Protein AF-C0GE88-F1 (afdb_monomer_lite)

Sequence (172 aa):
MASEVTYWGLSISNWISVAGVMVTAIFSFLLWRATIQTNDVAKASYKLSETIAKTQKSVQSALHNELLENMLQQAEIAKNILLQVKDTYTGKTSFFSRGAIRKLPINVITKEELAEYFNDEERKIIKDAFDGIEEYVSRYSERYSAKAMDDLDDCVSSIEVFIHYASKELDC

Foldsee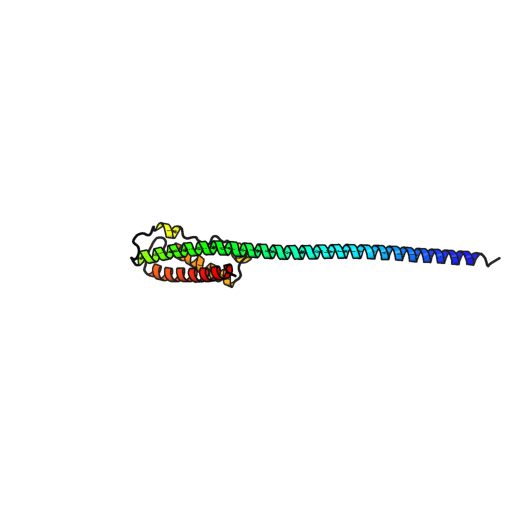k 3Di:
DPPPVVVVVVVVVVVVVVVVVVVVVVVVVVVVVVVVVVVVVVVVVVVVVVVVVVVVVVVLVVLLLVLLVVVLVLLVLLLVLLVVVVCCVVVVDVDDDLCVLVVRDADPDDPVNLVRRHDPVLSVLSCQQRVLSVVLCVVPSPHDDPVSNVSSVSNSVSSVSSNVVSVVVNVD

Structure (mmCIF, N/CA/C/O backbone):
data_AF-C0GE88-F1
#
_entry.id   AF-C0GE88-F1
#
loop_
_atom_site.group_PDB
_atom_site.id
_atom_site.type_symbol
_atom_site.label_atom_id
_atom_site.label_alt_id
_atom_site.label_comp_id
_atom_site.label_asym_id
_atom_site.label_entity_id
_atom_site.label_seq_id
_atom_site.pdbx_PDB_ins_code
_atom_site.Cartn_x
_atom_site.Cartn_y
_atom_site.Cartn_z
_atom_site.occupancy
_atom_site.B_iso_or_equiv
_atom_site.auth_seq_id
_atom_site.auth_comp_id
_atom_site.auth_asym_id
_atom_site.auth_atom_id
_atom_site.pdbx_PDB_model_num
ATOM 1 N N . MET A 1 1 ? 48.523 -7.888 -89.913 1.00 47.75 1 MET A N 1
ATOM 2 C CA . MET A 1 1 ? 48.036 -6.814 -89.020 1.00 47.75 1 MET A CA 1
ATOM 3 C C . MET A 1 1 ? 46.693 -7.233 -88.423 1.00 47.75 1 MET A C 1
ATOM 5 O O . MET A 1 1 ? 45.658 -6.784 -88.883 1.00 47.75 1 MET A O 1
ATOM 9 N N . ALA A 1 2 ? 46.690 -8.176 -87.475 1.00 51.00 2 ALA A N 1
ATOM 10 C CA . ALA A 1 2 ? 45.459 -8.664 -86.829 1.00 51.00 2 ALA A CA 1
ATOM 11 C C . ALA A 1 2 ? 45.706 -9.147 -85.384 1.00 51.00 2 ALA A C 1
ATOM 13 O O . ALA A 1 2 ? 44.968 -9.977 -84.870 1.00 51.00 2 ALA A O 1
ATOM 14 N N . SER A 1 3 ? 46.774 -8.666 -84.739 1.00 51.22 3 SER A N 1
ATOM 15 C CA . SER A 1 3 ? 47.175 -9.086 -83.386 1.00 51.22 3 SER A CA 1
ATOM 16 C C . SER A 1 3 ? 47.195 -7.947 -82.363 1.00 51.22 3 SER A C 1
ATOM 18 O O . SER A 1 3 ? 47.397 -8.208 -81.184 1.00 51.22 3 SER A O 1
ATOM 20 N N . GLU A 1 4 ? 46.975 -6.694 -82.775 1.00 49.88 4 GLU A N 1
ATOM 21 C CA . GLU A 1 4 ? 47.019 -5.545 -81.855 1.00 49.88 4 GLU A CA 1
ATOM 22 C C . GLU A 1 4 ? 45.651 -5.193 -81.252 1.00 49.88 4 GLU A C 1
ATOM 24 O O . GLU A 1 4 ? 45.589 -4.692 -80.134 1.00 49.88 4 GLU A O 1
ATOM 29 N N . VAL A 1 5 ? 44.537 -5.507 -81.924 1.00 52.25 5 VAL A N 1
ATOM 30 C CA . VAL A 1 5 ? 43.185 -5.127 -81.456 1.00 52.25 5 VAL A CA 1
ATOM 31 C C . VAL A 1 5 ? 42.702 -5.997 -80.283 1.00 52.25 5 VAL A C 1
ATOM 33 O O . VAL A 1 5 ? 41.918 -5.547 -79.449 1.00 52.25 5 VAL A O 1
ATOM 36 N N . THR A 1 6 ? 43.208 -7.224 -80.150 1.00 52.12 6 THR A N 1
ATOM 37 C CA . THR A 1 6 ? 42.847 -8.143 -79.056 1.00 52.12 6 THR A CA 1
ATOM 38 C C . THR A 1 6 ? 43.523 -7.803 -77.725 1.00 52.12 6 THR A C 1
ATOM 40 O O . THR A 1 6 ? 42.945 -8.072 -76.673 1.00 52.12 6 THR A O 1
ATOM 43 N N . TYR A 1 7 ? 44.693 -7.154 -77.737 1.00 50.38 7 TYR A N 1
ATOM 44 C CA . TYR A 1 7 ? 45.413 -6.776 -76.512 1.00 50.38 7 TYR A CA 1
ATOM 45 C C . TYR A 1 7 ? 44.737 -5.631 -75.743 1.00 50.38 7 TYR A C 1
ATOM 47 O O . TYR A 1 7 ? 44.707 -5.646 -74.513 1.00 50.38 7 TYR A O 1
ATOM 55 N N . TRP A 1 8 ? 44.137 -4.667 -76.448 1.00 49.09 8 TRP A N 1
ATOM 56 C CA . TRP A 1 8 ? 43.425 -3.548 -75.821 1.00 49.09 8 TRP A CA 1
ATOM 57 C C . TRP A 1 8 ? 42.065 -3.961 -75.241 1.00 49.09 8 TRP A C 1
ATOM 59 O O . TRP A 1 8 ? 41.704 -3.505 -74.160 1.00 49.09 8 TRP A O 1
ATOM 69 N N . GLY A 1 9 ? 41.340 -4.876 -75.897 1.00 52.50 9 GLY A N 1
ATOM 70 C CA . GLY A 1 9 ? 40.054 -5.387 -75.401 1.00 52.50 9 GLY A CA 1
ATOM 71 C C . GLY A 1 9 ? 40.172 -6.192 -74.098 1.00 52.50 9 GLY A C 1
ATOM 72 O O . GLY A 1 9 ? 39.374 -5.991 -73.185 1.00 52.50 9 GLY A O 1
ATOM 73 N N . LEU A 1 10 ? 41.205 -7.038 -73.984 1.00 54.19 10 LEU A N 1
ATOM 74 C CA . LEU A 1 10 ? 41.518 -7.820 -72.776 1.00 54.19 10 LEU A CA 1
ATOM 75 C C . LEU A 1 10 ? 42.034 -6.954 -71.613 1.00 54.19 10 LEU A C 1
ATOM 77 O O . LEU A 1 10 ? 41.792 -7.271 -70.447 1.00 54.19 10 LEU A O 1
ATOM 81 N N . SER A 1 11 ? 42.733 -5.850 -71.907 1.00 58.25 11 SER A N 1
ATOM 82 C CA . SER A 1 11 ? 43.189 -4.922 -70.866 1.00 58.25 11 SER A CA 1
ATOM 83 C C . SER A 1 11 ? 42.010 -4.130 -70.290 1.00 58.25 11 SER A C 1
ATOM 85 O O . SER A 1 11 ? 41.836 -4.105 -69.072 1.00 58.25 11 SER A O 1
ATOM 87 N N . ILE A 1 12 ? 41.135 -3.578 -71.140 1.00 61.69 12 ILE A N 1
ATOM 88 C CA . ILE A 1 12 ? 39.962 -2.792 -70.722 1.00 61.69 12 ILE A CA 1
ATOM 89 C C . ILE A 1 12 ? 38.981 -3.649 -69.905 1.00 61.69 12 ILE A C 1
ATOM 91 O O . ILE A 1 12 ? 38.478 -3.187 -68.881 1.00 61.69 12 ILE A O 1
ATOM 95 N N . SER A 1 13 ? 38.757 -4.914 -70.282 1.00 62.94 13 SER A N 1
ATOM 96 C CA . SER A 1 13 ? 37.913 -5.835 -69.505 1.00 62.94 13 SER A CA 1
ATOM 97 C C . SER A 1 13 ? 38.479 -6.146 -68.114 1.00 62.94 13 SER A C 1
ATOM 99 O O . SER A 1 13 ? 37.717 -6.273 -67.151 1.00 62.94 13 SER A O 1
ATOM 101 N N . ASN A 1 14 ? 39.808 -6.219 -67.974 1.00 71.50 14 ASN A N 1
ATOM 102 C CA . ASN A 1 14 ? 40.462 -6.385 -66.674 1.00 71.50 14 ASN A CA 1
ATOM 103 C C . ASN A 1 14 ? 40.319 -5.130 -65.805 1.00 71.50 14 ASN A C 1
ATOM 105 O O . ASN A 1 14 ? 40.007 -5.250 -64.622 1.00 71.50 14 ASN A O 1
ATOM 109 N N . TRP A 1 15 ? 40.461 -3.930 -66.377 1.00 73.69 15 TRP A N 1
ATOM 110 C CA . TRP A 1 15 ? 40.250 -2.672 -65.647 1.00 73.69 15 TRP A CA 1
ATOM 111 C C . TRP A 1 15 ? 38.802 -2.504 -65.166 1.00 73.69 15 TRP A C 1
ATOM 113 O O . TRP A 1 15 ? 38.584 -2.084 -64.031 1.00 73.69 15 TRP A O 1
ATOM 123 N N . ILE A 1 16 ? 37.813 -2.899 -65.976 1.00 77.88 16 ILE A N 1
ATOM 124 C CA . ILE A 1 16 ? 36.392 -2.900 -65.583 1.00 77.88 16 ILE A CA 1
ATOM 125 C C . ILE A 1 16 ? 36.137 -3.901 -64.448 1.00 77.88 16 ILE A C 1
ATOM 127 O O . ILE A 1 16 ? 35.425 -3.586 -63.495 1.00 77.88 16 ILE A O 1
ATOM 131 N N . SER A 1 17 ? 36.755 -5.083 -64.504 1.00 74.44 17 SER A N 1
ATOM 132 C CA . SER A 1 17 ? 36.636 -6.094 -63.445 1.00 74.44 17 SER A CA 1
ATOM 133 C C . SER A 1 17 ? 37.261 -5.620 -62.129 1.00 74.44 17 SER A C 1
ATOM 135 O O . SER A 1 17 ? 36.656 -5.769 -61.070 1.00 74.44 17 SER A O 1
ATOM 137 N N . VAL A 1 18 ? 38.430 -4.973 -62.186 1.00 78.44 18 VAL A N 1
ATOM 138 C CA . VAL A 1 18 ? 39.089 -4.366 -61.015 1.00 78.44 18 VAL A CA 1
ATOM 139 C C . VAL A 1 18 ? 38.245 -3.232 -60.428 1.00 78.44 18 VAL A C 1
ATOM 141 O O . VAL A 1 18 ? 38.091 -3.158 -59.209 1.00 78.44 18 VAL A O 1
ATOM 144 N N . ALA A 1 19 ? 37.649 -2.385 -61.273 1.00 79.19 19 ALA A N 1
ATOM 145 C CA . ALA A 1 19 ? 36.729 -1.342 -60.829 1.00 79.19 19 ALA A CA 1
ATOM 146 C C . ALA A 1 19 ? 35.484 -1.936 -60.145 1.00 79.19 19 ALA A C 1
ATOM 148 O O . ALA A 1 19 ? 35.081 -1.453 -59.089 1.00 79.19 19 ALA A O 1
ATOM 149 N N . GLY A 1 20 ? 34.923 -3.023 -60.685 1.00 78.06 20 GLY A N 1
ATOM 150 C CA . GLY A 1 20 ? 33.814 -3.753 -60.067 1.00 78.06 20 GLY A CA 1
ATOM 151 C C . GLY A 1 20 ? 34.165 -4.294 -58.679 1.00 78.06 20 GLY A C 1
ATOM 152 O O . GLY A 1 20 ? 33.441 -4.036 -57.720 1.00 78.06 20 GLY A O 1
ATOM 153 N N . VAL A 1 21 ? 35.317 -4.961 -58.545 1.00 81.62 21 VAL A N 1
ATOM 154 C CA . VAL A 1 21 ? 35.808 -5.489 -57.257 1.00 81.62 21 VAL A CA 1
ATOM 155 C C . VAL A 1 21 ? 36.043 -4.366 -56.242 1.00 81.62 21 VAL A C 1
ATOM 157 O O . VAL A 1 21 ? 35.658 -4.505 -55.081 1.00 81.62 21 VAL A O 1
ATOM 160 N N . MET A 1 22 ? 36.619 -3.236 -56.665 1.00 83.25 22 MET A N 1
ATOM 161 C CA . MET A 1 22 ? 36.799 -2.060 -55.805 1.00 83.25 22 MET A CA 1
ATOM 162 C C . MET A 1 22 ? 35.467 -1.502 -55.305 1.00 83.25 22 MET A C 1
ATOM 164 O O . MET A 1 22 ? 35.324 -1.241 -54.112 1.00 83.25 22 MET A O 1
ATOM 168 N N . VAL A 1 23 ? 34.480 -1.341 -56.188 1.00 82.19 23 VAL A N 1
ATOM 169 C CA . VAL A 1 23 ? 33.159 -0.824 -55.813 1.00 82.19 23 VAL A CA 1
ATOM 170 C C . VAL A 1 23 ? 32.485 -1.766 -54.816 1.00 82.19 23 VAL A C 1
ATOM 172 O O . VAL A 1 23 ? 32.016 -1.308 -53.775 1.00 82.19 23 VAL A O 1
ATOM 175 N N . THR A 1 24 ? 32.502 -3.079 -55.060 1.00 85.06 24 THR A N 1
ATOM 176 C CA . THR A 1 24 ? 31.964 -4.065 -54.110 1.00 85.06 24 THR A CA 1
ATOM 177 C C . THR A 1 24 ? 32.681 -4.002 -52.761 1.00 85.06 24 THR A C 1
ATOM 179 O O . THR A 1 24 ? 32.011 -3.982 -51.732 1.00 85.06 24 THR A O 1
ATOM 182 N N . ALA A 1 25 ? 34.012 -3.888 -52.741 1.00 83.44 25 ALA A N 1
ATOM 183 C CA . ALA A 1 25 ? 34.779 -3.764 -51.502 1.00 83.44 25 ALA A CA 1
ATOM 184 C C . ALA A 1 25 ? 34.416 -2.495 -50.710 1.00 83.44 25 ALA A C 1
ATOM 186 O O . ALA A 1 25 ? 34.254 -2.556 -49.490 1.00 83.44 25 ALA A O 1
ATOM 187 N N . ILE A 1 26 ? 34.220 -1.360 -51.393 1.00 87.25 26 ILE A N 1
ATOM 188 C CA . ILE A 1 26 ? 33.778 -0.105 -50.767 1.00 87.25 26 ILE A CA 1
ATOM 189 C C . ILE A 1 26 ? 32.372 -0.264 -50.180 1.00 87.25 26 ILE A C 1
ATOM 191 O O . ILE A 1 26 ? 32.151 0.106 -49.028 1.00 87.25 26 ILE A O 1
ATOM 195 N N . PHE A 1 27 ? 31.427 -0.852 -50.920 1.00 84.19 27 PHE A N 1
ATOM 196 C CA . PHE A 1 27 ? 30.074 -1.096 -50.412 1.00 84.19 27 PHE A CA 1
ATOM 197 C C . PHE A 1 27 ? 30.065 -2.056 -49.217 1.00 84.19 27 PHE A C 1
ATOM 199 O O . PHE A 1 27 ? 29.398 -1.772 -48.223 1.00 84.19 27 PHE A O 1
ATOM 206 N N . SER A 1 28 ? 30.837 -3.145 -49.259 1.00 86.44 28 SER A N 1
ATOM 207 C CA . SER A 1 28 ? 30.989 -4.064 -48.125 1.00 86.44 28 SER A CA 1
ATOM 208 C C . SER A 1 28 ? 31.582 -3.366 -46.900 1.00 86.44 28 SER A C 1
ATOM 210 O O . SER A 1 28 ? 31.115 -3.591 -45.785 1.00 86.44 28 SER A O 1
ATOM 212 N N . PHE A 1 29 ? 32.560 -2.478 -47.094 1.00 86.56 29 PHE A N 1
ATOM 213 C CA . PHE A 1 29 ? 33.150 -1.697 -46.008 1.00 86.56 29 PHE A CA 1
ATOM 214 C C . PHE A 1 29 ? 32.161 -0.687 -45.405 1.00 86.56 29 PHE A C 1
ATOM 216 O O . PHE A 1 29 ? 32.066 -0.564 -44.182 1.00 86.56 29 PHE A O 1
ATOM 223 N N . LEU A 1 30 ? 31.387 0.011 -46.241 1.00 83.88 30 LEU A N 1
ATOM 224 C CA . LEU A 1 30 ? 30.348 0.938 -45.785 1.00 83.88 30 LEU A CA 1
ATOM 225 C C . LEU A 1 30 ? 29.236 0.208 -45.023 1.00 83.88 30 LEU A C 1
ATOM 227 O O . LEU A 1 30 ? 28.836 0.674 -43.957 1.00 83.88 30 LEU A O 1
ATOM 231 N N . LEU A 1 31 ? 28.790 -0.950 -45.523 1.00 81.94 31 LEU A N 1
ATOM 232 C CA . LEU A 1 31 ? 27.820 -1.806 -44.838 1.00 81.94 31 LEU A CA 1
ATOM 233 C C . LEU A 1 31 ? 28.353 -2.275 -43.487 1.00 81.94 31 LEU A C 1
ATOM 235 O O . LEU A 1 31 ? 27.672 -2.101 -42.484 1.00 81.94 31 LEU A O 1
ATOM 239 N N . TRP A 1 32 ? 29.588 -2.777 -43.430 1.00 85.00 32 TRP A N 1
ATOM 240 C CA . TRP A 1 32 ? 30.225 -3.185 -42.177 1.00 85.00 32 TRP A CA 1
ATOM 241 C C . TRP A 1 32 ? 30.256 -2.045 -41.153 1.00 85.00 32 TRP A C 1
ATOM 243 O O . TRP A 1 32 ? 29.868 -2.223 -39.997 1.00 85.00 32 TRP A O 1
ATOM 253 N N . ARG A 1 33 ? 30.679 -0.845 -41.574 1.00 86.38 33 ARG A N 1
ATOM 254 C CA . ARG A 1 33 ? 30.730 0.330 -40.694 1.00 86.38 33 ARG A CA 1
ATOM 255 C C . ARG A 1 33 ? 29.335 0.732 -40.206 1.00 86.38 33 ARG A C 1
ATOM 257 O O . ARG A 1 33 ? 29.181 1.045 -39.026 1.00 86.38 33 ARG A O 1
ATOM 264 N N . ALA A 1 34 ? 28.334 0.691 -41.084 1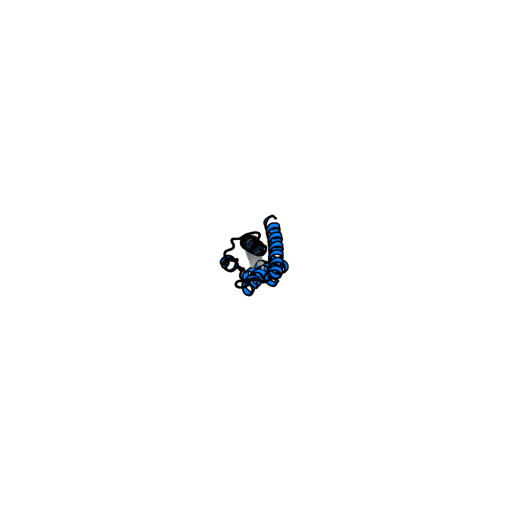.00 77.25 34 ALA A N 1
ATOM 265 C CA . ALA A 1 34 ? 26.945 0.967 -40.732 1.00 77.25 34 ALA A CA 1
ATOM 266 C C . ALA A 1 34 ? 26.380 -0.081 -39.757 1.00 77.25 34 ALA A C 1
ATOM 268 O O . ALA A 1 34 ? 25.704 0.281 -38.795 1.00 77.25 34 ALA A O 1
ATOM 269 N N . THR A 1 35 ? 26.701 -1.366 -39.940 1.00 79.31 35 THR A N 1
ATOM 270 C CA . THR A 1 35 ? 26.301 -2.449 -39.029 1.00 79.31 35 THR A CA 1
ATOM 271 C C . THR A 1 35 ? 26.912 -2.270 -37.643 1.00 79.31 35 THR A C 1
ATOM 273 O O . THR A 1 35 ? 26.196 -2.407 -36.655 1.00 79.31 35 THR A O 1
ATOM 276 N N . ILE A 1 36 ? 28.196 -1.904 -37.543 1.00 85.06 36 ILE A N 1
ATOM 277 C CA . ILE A 1 36 ? 28.829 -1.613 -36.246 1.00 85.06 36 ILE A CA 1
ATOM 278 C C . ILE A 1 36 ? 28.125 -0.448 -35.547 1.00 85.06 36 ILE A C 1
ATOM 280 O O . ILE A 1 36 ? 27.719 -0.590 -34.397 1.00 85.06 36 ILE A O 1
ATOM 284 N N . GLN A 1 37 ? 27.912 0.671 -36.246 1.00 82.25 37 GLN A N 1
ATOM 285 C CA . GLN A 1 37 ? 27.225 1.827 -35.660 1.00 82.25 37 GLN A CA 1
ATOM 286 C C . GLN A 1 37 ? 25.797 1.489 -35.216 1.00 82.25 37 GLN A C 1
ATOM 288 O O . GLN A 1 37 ? 25.367 1.907 -34.145 1.00 82.25 37 GLN A O 1
ATOM 293 N N . THR A 1 38 ? 25.074 0.694 -36.005 1.00 72.69 38 THR A N 1
ATOM 294 C CA . THR A 1 38 ? 23.710 0.265 -35.668 1.00 72.69 38 THR A CA 1
ATOM 295 C C . THR A 1 38 ? 23.700 -0.659 -34.449 1.00 72.69 38 THR A C 1
ATOM 297 O O . THR A 1 38 ? 22.840 -0.508 -33.585 1.00 72.69 38 THR A O 1
ATOM 300 N N . ASN A 1 39 ? 24.672 -1.568 -34.326 1.00 79.50 39 ASN A N 1
ATOM 301 C CA . ASN A 1 39 ? 24.814 -2.437 -33.155 1.00 79.50 39 ASN A CA 1
ATOM 302 C C . ASN A 1 39 ? 25.124 -1.643 -31.881 1.00 79.50 39 ASN A C 1
ATOM 304 O O . ASN A 1 39 ? 24.566 -1.942 -30.824 1.00 79.50 39 ASN A O 1
ATOM 308 N N . ASP A 1 40 ? 25.972 -0.619 -31.971 1.00 83.94 40 ASP A N 1
ATOM 309 C CA . ASP A 1 40 ? 26.284 0.250 -30.834 1.00 83.94 40 ASP A CA 1
ATOM 310 C C . ASP A 1 40 ? 25.058 1.058 -30.390 1.00 83.94 40 ASP A C 1
ATOM 312 O O . ASP A 1 40 ? 24.764 1.128 -29.194 1.00 83.94 40 ASP A O 1
ATOM 316 N N . VAL A 1 41 ? 24.288 1.597 -31.343 1.00 79.75 41 VAL A N 1
ATOM 317 C CA . VAL A 1 41 ? 23.018 2.284 -31.062 1.00 79.75 41 VAL A CA 1
ATOM 318 C C . VAL A 1 41 ? 22.004 1.320 -30.450 1.00 79.75 41 VAL A C 1
ATOM 320 O O . VAL A 1 41 ? 21.430 1.633 -29.412 1.00 79.75 41 VAL A O 1
ATOM 323 N N . ALA A 1 42 ? 21.834 0.120 -31.010 1.00 78.25 42 ALA A N 1
ATOM 324 C CA . ALA A 1 42 ? 20.927 -0.892 -30.470 1.00 78.25 42 ALA A CA 1
ATOM 325 C C . ALA A 1 42 ? 21.307 -1.298 -29.037 1.00 78.25 42 ALA A C 1
ATOM 327 O O . ALA A 1 42 ? 20.441 -1.436 -28.173 1.00 78.25 42 ALA A O 1
ATOM 328 N N . LYS A 1 43 ? 22.608 -1.423 -28.746 1.00 86.06 43 LYS A N 1
ATOM 329 C CA . LYS A 1 43 ? 23.116 -1.708 -27.398 1.00 86.06 43 LYS A CA 1
ATOM 330 C C . LYS A 1 43 ? 22.862 -0.552 -26.431 1.00 86.06 43 LYS A C 1
ATOM 332 O O . LYS A 1 43 ? 22.522 -0.799 -25.274 1.00 86.06 43 LYS A O 1
ATOM 337 N N . ALA A 1 44 ? 23.019 0.692 -26.878 1.00 82.94 44 ALA A N 1
ATOM 338 C CA . ALA A 1 44 ? 22.695 1.871 -26.081 1.00 82.94 44 ALA A CA 1
ATOM 339 C C . ALA A 1 44 ? 21.187 1.958 -25.793 1.00 82.94 44 ALA A C 1
ATOM 341 O O . ALA A 1 44 ? 20.804 2.168 -24.644 1.00 82.94 44 ALA A O 1
ATOM 342 N N . SER A 1 45 ? 20.338 1.709 -26.795 1.00 79.69 45 SER A N 1
ATOM 343 C CA . SER A 1 45 ? 18.881 1.652 -26.641 1.00 79.69 45 SER A CA 1
ATOM 344 C C . SER A 1 45 ? 18.454 0.551 -25.676 1.00 79.69 45 SER A C 1
ATOM 346 O O . SER A 1 45 ? 17.665 0.815 -24.777 1.00 79.69 45 SER A O 1
ATOM 348 N N . TYR A 1 46 ? 19.027 -0.651 -25.788 1.00 88.75 46 TYR A N 1
ATOM 349 C CA . TYR A 1 46 ? 18.746 -1.745 -24.859 1.00 88.75 46 TYR A CA 1
ATOM 350 C C . TYR A 1 46 ? 19.106 -1.375 -23.413 1.00 88.75 46 TYR A C 1
ATOM 352 O O . TYR A 1 46 ? 18.287 -1.534 -22.512 1.00 88.75 46 TYR A O 1
ATOM 360 N N . LYS A 1 47 ? 20.303 -0.813 -23.187 1.00 86.94 47 LYS A N 1
ATOM 361 C CA . LYS A 1 47 ? 20.725 -0.348 -21.855 1.00 86.94 47 LYS A CA 1
ATOM 362 C C . LYS A 1 47 ? 19.821 0.754 -21.302 1.00 86.94 47 LYS A C 1
ATOM 364 O O . LYS A 1 47 ? 19.563 0.785 -20.100 1.00 86.94 47 LYS A O 1
ATOM 369 N N . LEU A 1 48 ? 19.351 1.657 -22.161 1.00 86.44 48 LEU A N 1
ATOM 370 C CA . LEU A 1 48 ? 18.422 2.712 -21.771 1.00 86.44 48 LEU A CA 1
ATOM 371 C C . LEU A 1 48 ? 17.076 2.116 -21.350 1.00 86.44 48 LEU A C 1
ATOM 373 O O . LEU A 1 48 ? 16.594 2.437 -20.269 1.00 86.44 48 LEU A O 1
ATOM 377 N N . SER A 1 49 ? 16.509 1.206 -22.144 1.00 83.81 49 SER A N 1
ATOM 378 C CA . SER A 1 49 ? 15.271 0.499 -21.800 1.00 83.81 49 SER A CA 1
ATOM 379 C C . SER A 1 49 ? 15.402 -0.299 -20.504 1.00 83.81 49 SER A C 1
ATOM 381 O O . SER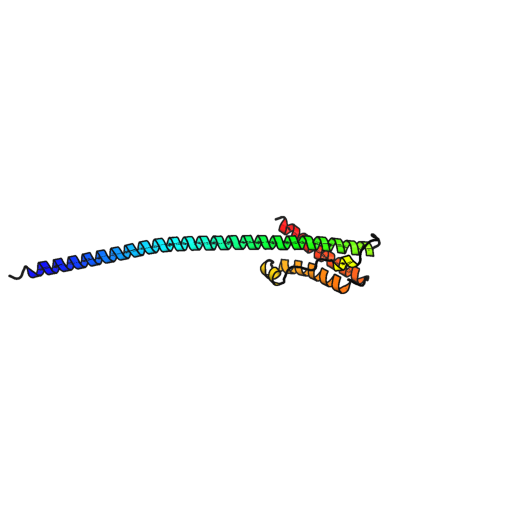 A 1 49 ? 14.503 -0.253 -19.670 1.00 83.81 49 SER A O 1
ATOM 383 N N . GLU A 1 50 ? 16.531 -0.979 -20.291 1.00 91.12 50 GLU A N 1
ATOM 384 C CA . GLU A 1 50 ? 16.804 -1.694 -19.042 1.00 91.12 50 GLU A CA 1
ATOM 385 C C . GLU A 1 50 ? 16.859 -0.734 -17.845 1.00 91.12 50 GLU A C 1
ATOM 387 O O . GLU A 1 50 ? 16.292 -1.017 -16.790 1.00 91.12 50 GLU A O 1
ATOM 392 N N . THR A 1 51 ? 17.510 0.420 -18.010 1.00 87.44 51 THR A N 1
ATOM 393 C CA . THR A 1 51 ? 17.575 1.455 -16.970 1.00 87.44 51 THR A CA 1
ATOM 394 C C . THR A 1 51 ? 16.186 1.997 -16.655 1.00 87.44 51 THR A C 1
ATOM 396 O O . THR A 1 51 ? 15.813 2.043 -15.489 1.00 87.44 51 THR A O 1
ATOM 399 N N . ILE A 1 52 ? 15.392 2.329 -17.677 1.00 87.00 52 ILE A N 1
ATOM 400 C CA . ILE A 1 52 ? 14.018 2.820 -17.513 1.00 87.00 52 ILE A CA 1
ATOM 401 C C . ILE A 1 52 ? 13.166 1.790 -16.771 1.00 87.00 52 ILE A C 1
ATOM 403 O O . ILE A 1 52 ? 12.495 2.150 -15.811 1.00 87.00 52 ILE A O 1
ATOM 407 N N . ALA A 1 53 ? 13.236 0.513 -17.152 1.00 86.44 53 ALA A N 1
ATOM 408 C CA . ALA A 1 53 ? 12.481 -0.546 -16.487 1.00 86.44 53 ALA A CA 1
ATOM 409 C C . ALA A 1 53 ? 12.873 -0.692 -15.006 1.00 86.44 53 ALA A C 1
ATOM 411 O O . ALA A 1 53 ? 12.006 -0.835 -14.144 1.00 86.44 53 ALA A O 1
ATOM 412 N N . LYS A 1 54 ? 14.173 -0.611 -14.688 1.00 88.69 54 LYS A N 1
ATOM 413 C CA . LYS A 1 54 ? 14.656 -0.638 -13.298 1.00 88.69 54 LYS A CA 1
ATOM 414 C C . LYS A 1 54 ? 14.182 0.578 -12.507 1.00 88.69 54 LYS A C 1
ATOM 416 O O . LYS A 1 54 ? 13.702 0.408 -11.392 1.00 88.69 54 LYS A O 1
ATOM 421 N N . THR A 1 55 ? 14.278 1.775 -13.083 1.00 86.19 55 THR A N 1
ATOM 422 C CA . THR A 1 55 ? 13.819 3.015 -12.445 1.00 86.19 55 THR A CA 1
ATOM 423 C C . THR A 1 55 ? 12.310 3.005 -12.226 1.00 86.19 55 THR A C 1
ATOM 425 O O . THR A 1 55 ? 11.846 3.370 -11.152 1.00 86.19 55 THR A O 1
ATOM 428 N N . GLN A 1 56 ? 11.532 2.538 -13.200 1.00 84.69 56 GLN A N 1
ATOM 429 C CA . GLN A 1 56 ? 10.085 2.422 -13.061 1.00 84.69 56 GLN A CA 1
ATOM 430 C C . GLN A 1 56 ? 9.719 1.449 -11.938 1.00 84.69 56 GLN A C 1
ATOM 432 O O . GLN A 1 56 ? 8.896 1.782 -11.092 1.00 84.69 56 GLN A O 1
ATOM 437 N N . LYS A 1 57 ? 10.397 0.296 -11.860 1.00 87.19 57 LYS A N 1
ATOM 438 C CA . LYS A 1 57 ? 10.199 -0.659 -10.765 1.00 87.19 57 LYS A CA 1
ATOM 439 C C . LYS A 1 57 ? 10.555 -0.060 -9.400 1.00 87.19 57 LYS A C 1
ATOM 441 O O . LYS A 1 57 ? 9.825 -0.282 -8.440 1.00 87.19 57 LYS A O 1
ATOM 446 N N . SER A 1 58 ? 11.645 0.706 -9.297 1.00 87.75 58 SER A N 1
ATOM 447 C CA . SER A 1 58 ? 12.016 1.350 -8.029 1.00 87.75 58 SER A CA 1
ATOM 448 C C . SER A 1 58 ? 11.031 2.441 -7.618 1.00 87.75 58 SER A C 1
ATOM 450 O O . SER A 1 58 ? 10.713 2.546 -6.442 1.00 87.75 58 SER A O 1
ATOM 452 N N . VAL A 1 59 ? 10.527 3.227 -8.575 1.00 87.38 59 VAL A N 1
ATOM 453 C CA . VAL A 1 59 ? 9.514 4.258 -8.306 1.00 87.38 59 VAL A CA 1
ATOM 454 C C . VAL A 1 59 ? 8.205 3.612 -7.860 1.00 87.38 59 VAL A C 1
ATOM 456 O O . VAL A 1 59 ? 7.632 4.044 -6.869 1.00 87.38 59 VAL A O 1
ATOM 459 N N . GLN A 1 60 ? 7.772 2.541 -8.528 1.00 89.31 60 GLN A N 1
ATOM 460 C CA . GLN A 1 60 ? 6.565 1.808 -8.151 1.00 89.31 60 GLN A CA 1
ATOM 461 C C . GLN A 1 60 ? 6.678 1.208 -6.743 1.00 89.31 60 GLN A C 1
ATOM 463 O O . GLN A 1 60 ? 5.743 1.314 -5.960 1.00 89.31 60 GLN A O 1
ATOM 468 N N . SER A 1 61 ? 7.834 0.631 -6.399 1.00 89.31 61 SER A N 1
ATOM 469 C CA . SER A 1 61 ? 8.085 0.104 -5.052 1.00 89.31 61 SER A CA 1
ATOM 470 C C . SER A 1 61 ? 8.118 1.204 -3.989 1.00 89.31 61 SER A C 1
ATOM 472 O O . SER A 1 61 ? 7.615 0.996 -2.892 1.00 89.31 61 SER A O 1
ATOM 474 N N . ALA A 1 62 ? 8.695 2.368 -4.299 1.00 89.12 62 ALA A N 1
ATOM 475 C CA . ALA A 1 62 ? 8.713 3.499 -3.376 1.00 89.12 62 ALA A CA 1
ATOM 476 C C . ALA A 1 62 ? 7.298 4.042 -3.126 1.00 89.12 62 ALA A C 1
ATOM 478 O O . ALA A 1 62 ? 6.929 4.250 -1.975 1.00 89.12 62 ALA A O 1
ATOM 479 N N . LEU A 1 63 ? 6.497 4.198 -4.186 1.00 90.62 63 LEU A N 1
ATOM 480 C CA . LEU A 1 63 ? 5.102 4.637 -4.090 1.00 90.62 63 LEU A CA 1
ATOM 481 C C . LEU A 1 63 ? 4.241 3.637 -3.318 1.00 90.62 63 LEU A C 1
ATOM 483 O O . LEU A 1 63 ? 3.459 4.043 -2.468 1.00 90.62 63 LEU A O 1
ATOM 487 N N . HIS A 1 64 ? 4.413 2.337 -3.568 1.00 92.75 64 HIS A N 1
ATOM 488 C CA . HIS A 1 64 ? 3.742 1.293 -2.797 1.00 92.75 64 HIS A CA 1
ATOM 489 C C . HIS A 1 64 ? 4.007 1.450 -1.293 1.00 92.75 64 HIS A C 1
ATOM 491 O O . HIS A 1 64 ? 3.068 1.494 -0.501 1.00 92.75 64 HIS A O 1
ATOM 497 N N . ASN A 1 65 ? 5.275 1.607 -0.904 1.00 92.44 65 ASN A N 1
ATOM 498 C CA . ASN A 1 65 ? 5.653 1.725 0.502 1.00 92.44 65 ASN A CA 1
ATOM 499 C C . ASN A 1 65 ? 5.156 3.035 1.129 1.00 92.44 65 ASN A C 1
ATOM 501 O O . ASN A 1 65 ? 4.673 3.017 2.255 1.00 92.44 65 ASN A O 1
ATOM 505 N N . GLU A 1 66 ? 5.219 4.151 0.399 1.00 91.38 66 GLU A N 1
ATOM 506 C CA . GLU A 1 66 ? 4.686 5.441 0.855 1.00 91.38 66 GLU A CA 1
ATOM 507 C C . GLU A 1 66 ? 3.172 5.369 1.098 1.00 91.38 66 GLU A C 1
ATOM 509 O O . GLU A 1 66 ? 2.671 5.834 2.125 1.00 91.38 66 GLU A O 1
ATOM 514 N N . LEU A 1 67 ? 2.424 4.755 0.177 1.00 92.06 67 LEU A N 1
ATOM 515 C CA . LEU A 1 67 ? 0.989 4.537 0.346 1.00 92.06 67 LEU A CA 1
ATOM 516 C C . LEU A 1 67 ? 0.718 3.638 1.555 1.00 92.06 67 LEU A C 1
ATOM 518 O O . LEU A 1 67 ? -0.113 3.984 2.394 1.00 92.06 67 LEU A O 1
ATOM 522 N N . LEU A 1 68 ? 1.446 2.530 1.687 1.00 92.50 68 LEU A N 1
ATOM 523 C CA . LEU A 1 68 ? 1.280 1.588 2.789 1.00 92.50 68 LEU A CA 1
ATOM 524 C C . LEU A 1 68 ? 1.576 2.228 4.156 1.00 92.50 68 LEU A C 1
ATOM 526 O O . LEU A 1 68 ? 0.813 2.026 5.099 1.00 92.50 68 LEU A O 1
ATOM 530 N N . GLU A 1 69 ? 2.624 3.047 4.260 1.00 92.19 69 GLU A N 1
ATOM 531 C CA . GLU A 1 69 ? 2.969 3.786 5.480 1.00 92.19 69 GLU A CA 1
ATOM 532 C C . GLU A 1 69 ? 1.867 4.784 5.862 1.00 92.19 69 GLU A C 1
ATOM 534 O O . GLU A 1 69 ? 1.419 4.821 7.012 1.00 92.19 69 GLU A O 1
ATOM 539 N N . ASN A 1 70 ? 1.361 5.547 4.890 1.00 90.88 70 ASN A N 1
ATOM 540 C CA . ASN A 1 70 ? 0.256 6.478 5.109 1.00 90.88 70 ASN A CA 1
ATOM 541 C C . ASN A 1 70 ? -1.008 5.756 5.602 1.00 90.88 70 ASN A C 1
ATOM 543 O O . ASN A 1 70 ? -1.692 6.238 6.510 1.00 90.88 70 ASN A O 1
ATOM 547 N N . MET A 1 71 ? -1.324 4.592 5.030 1.00 91.19 71 MET A N 1
ATOM 548 C CA . MET A 1 71 ? -2.463 3.783 5.463 1.00 91.19 71 MET A CA 1
ATOM 549 C C . MET A 1 71 ? -2.259 3.183 6.850 1.00 91.19 71 MET A C 1
ATOM 551 O O . MET A 1 71 ? -3.204 3.163 7.637 1.00 91.19 71 MET A O 1
ATOM 555 N N . LEU A 1 72 ? -1.049 2.718 7.170 1.00 92.31 72 LEU A N 1
ATOM 556 C CA . LEU A 1 72 ? -0.707 2.196 8.491 1.00 92.31 72 LEU A CA 1
ATOM 557 C C . LEU A 1 72 ? -0.961 3.256 9.567 1.00 92.31 72 LEU A C 1
ATOM 559 O O . LEU A 1 72 ? -1.678 2.992 10.531 1.00 92.31 72 LEU A O 1
ATOM 563 N N . GLN A 1 73 ? -0.470 4.480 9.361 1.00 91.38 73 GLN A N 1
ATOM 564 C CA . GLN A 1 73 ? -0.705 5.590 10.288 1.00 91.38 73 GLN A CA 1
ATOM 565 C C . GLN A 1 73 ? -2.205 5.869 10.474 1.00 91.38 73 GLN A C 1
ATOM 567 O O . GLN A 1 73 ? -2.680 6.054 11.597 1.00 91.38 73 GLN A O 1
ATOM 572 N N . GLN A 1 74 ? -2.982 5.862 9.387 1.00 90.69 74 GLN A N 1
ATOM 573 C CA . GLN A 1 74 ? -4.434 6.045 9.451 1.00 90.69 74 GLN A CA 1
ATOM 574 C C . GLN A 1 74 ? -5.130 4.912 10.213 1.00 90.69 74 GLN A C 1
ATOM 576 O O . GLN A 1 74 ? -5.994 5.179 11.050 1.00 90.69 74 GLN A O 1
ATOM 581 N N . ALA A 1 75 ? -4.738 3.665 9.966 1.00 91.62 75 ALA A N 1
ATOM 582 C CA . ALA A 1 75 ? -5.281 2.490 10.632 1.00 91.62 75 ALA A CA 1
ATOM 583 C C . ALA A 1 75 ? -4.980 2.494 12.138 1.00 91.62 75 ALA A C 1
ATOM 585 O O . ALA A 1 75 ? -5.866 2.208 12.944 1.00 91.62 75 ALA A O 1
ATOM 586 N N . GLU A 1 76 ? -3.773 2.887 12.546 1.00 91.81 76 GLU A N 1
ATOM 587 C CA . GLU A 1 76 ? -3.413 3.041 13.959 1.00 91.81 76 GLU A CA 1
ATOM 588 C C . GLU A 1 76 ? -4.237 4.133 14.647 1.00 91.81 76 GLU A C 1
ATOM 590 O O . GLU A 1 76 ? -4.762 3.930 15.747 1.00 91.81 76 GLU A O 1
ATOM 595 N N . ILE A 1 77 ? -4.407 5.286 13.992 1.00 90.50 77 ILE A N 1
ATOM 596 C CA . ILE A 1 77 ? -5.276 6.362 14.483 1.00 90.50 77 ILE A CA 1
ATOM 597 C C . ILE A 1 77 ? -6.714 5.850 14.624 1.00 90.50 77 ILE A C 1
ATOM 599 O O . ILE A 1 77 ? -7.347 6.073 15.661 1.00 90.50 77 I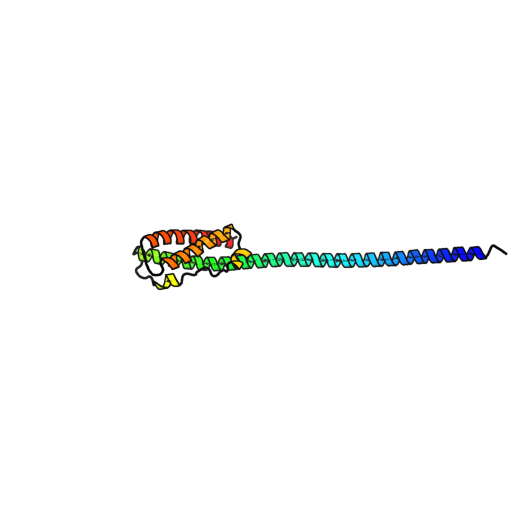LE A O 1
ATOM 603 N N . ALA A 1 78 ? -7.217 5.135 13.615 1.00 89.31 78 ALA A N 1
ATOM 604 C CA . ALA A 1 78 ? -8.563 4.582 13.618 1.00 89.31 78 ALA A CA 1
ATOM 605 C C . ALA A 1 78 ? -8.762 3.588 14.765 1.00 89.31 78 ALA A C 1
ATOM 607 O O . ALA A 1 78 ? -9.684 3.752 15.567 1.00 89.31 78 ALA A O 1
ATOM 608 N N . LYS A 1 79 ? -7.848 2.625 14.915 1.00 91.31 79 LYS A N 1
ATOM 609 C CA . LYS A 1 79 ? -7.836 1.656 16.015 1.00 91.31 79 LYS A CA 1
ATOM 610 C C . LYS A 1 79 ? -7.878 2.353 17.371 1.00 91.31 79 LYS A C 1
ATOM 612 O O . LYS A 1 79 ? -8.707 2.010 18.209 1.00 91.31 79 LYS A O 1
ATOM 617 N N . ASN A 1 80 ? -7.026 3.351 17.588 1.00 89.81 80 ASN A N 1
ATOM 618 C CA . ASN A 1 80 ? -6.965 4.069 18.860 1.00 89.81 80 ASN A CA 1
ATOM 619 C C . ASN A 1 80 ? -8.283 4.785 19.187 1.00 89.81 80 ASN A C 1
ATOM 621 O O . ASN A 1 80 ? -8.749 4.730 20.326 1.00 89.81 80 ASN A O 1
ATOM 625 N N . ILE A 1 81 ? -8.918 5.418 18.199 1.00 87.88 81 ILE A N 1
ATOM 626 C CA . ILE A 1 81 ? -10.226 6.063 18.378 1.00 87.88 81 ILE A CA 1
ATOM 627 C C . ILE A 1 81 ? -11.308 5.017 18.686 1.00 87.88 81 ILE A C 1
ATOM 629 O O . ILE A 1 81 ? -12.103 5.214 19.605 1.00 87.88 81 ILE A O 1
ATOM 633 N N . LEU A 1 82 ? -11.335 3.900 17.959 1.00 87.75 82 LEU A N 1
ATOM 634 C CA . LEU A 1 82 ? -12.307 2.819 18.154 1.00 87.75 82 LEU A CA 1
ATOM 635 C C . LEU A 1 82 ? -12.156 2.141 19.526 1.00 87.75 82 LEU A C 1
ATOM 637 O O . LEU A 1 82 ? -13.151 1.876 20.201 1.00 87.75 82 LEU A O 1
ATOM 641 N N . LEU A 1 83 ? -10.927 1.946 20.006 1.00 88.81 83 LEU A N 1
ATOM 642 C CA . LEU A 1 83 ? -10.674 1.443 21.358 1.00 88.81 83 LEU A CA 1
ATOM 643 C C . LEU A 1 83 ? -11.150 2.425 22.436 1.00 88.81 83 LEU A C 1
ATOM 645 O O . LEU A 1 83 ? -11.751 2.002 23.421 1.00 88.81 83 LEU A O 1
ATOM 649 N N . GLN A 1 84 ? -10.982 3.735 22.234 1.00 86.25 84 GLN A N 1
ATOM 650 C CA . GLN A 1 84 ? -11.540 4.734 23.154 1.00 86.25 84 GLN A CA 1
ATOM 651 C C . GLN A 1 84 ? -13.074 4.689 23.196 1.00 86.25 84 GLN A C 1
ATOM 653 O O . GLN A 1 84 ? -13.659 4.825 24.273 1.00 86.25 84 GLN A O 1
ATOM 658 N N . VAL A 1 85 ? -13.730 4.450 22.052 1.00 84.12 85 VAL A N 1
ATOM 659 C CA . VAL A 1 85 ? -15.184 4.222 21.995 1.00 84.12 85 VAL A CA 1
ATOM 660 C C . VAL A 1 85 ? -15.572 3.014 22.847 1.00 84.12 85 VAL A C 1
ATOM 662 O O . VAL A 1 85 ? -16.489 3.113 23.669 1.00 84.12 85 VAL A O 1
ATOM 665 N N . LYS A 1 86 ? -14.854 1.894 22.693 1.00 84.88 86 LYS A N 1
ATOM 666 C CA . LYS A 1 86 ? -15.071 0.668 23.473 1.00 84.88 86 LYS A CA 1
ATOM 667 C C . LYS A 1 86 ? -14.905 0.911 24.972 1.00 84.88 86 LYS A C 1
ATOM 669 O O . LYS A 1 86 ? -15.744 0.499 25.777 1.00 84.88 86 LYS A O 1
ATOM 674 N N . ASP A 1 87 ? -13.849 1.613 25.364 1.00 85.75 87 ASP A N 1
ATOM 675 C CA . ASP A 1 87 ? -13.562 1.912 26.765 1.00 85.75 87 ASP A CA 1
ATOM 676 C C . ASP A 1 87 ? -14.618 2.827 27.396 1.00 85.75 87 ASP A C 1
ATOM 678 O O . ASP A 1 87 ? -14.995 2.631 28.553 1.00 85.75 87 ASP A O 1
ATOM 682 N N . THR A 1 88 ? -15.162 3.783 26.640 1.00 82.12 88 THR A N 1
ATOM 683 C CA . THR A 1 88 ? -16.267 4.620 27.128 1.00 82.12 88 THR A CA 1
ATOM 684 C C . THR A 1 88 ? -17.554 3.825 27.292 1.00 82.12 88 THR A C 1
ATOM 686 O O . THR A 1 88 ? -18.251 3.982 28.293 1.00 82.12 88 THR A O 1
ATOM 689 N N . TYR A 1 89 ? -17.868 2.933 26.351 1.00 77.31 89 TYR A N 1
ATOM 690 C CA . TYR A 1 89 ? -19.067 2.102 26.446 1.00 77.31 89 TYR A CA 1
ATOM 691 C C . TYR A 1 89 ? -18.998 1.109 27.615 1.00 77.31 89 TYR A C 1
ATOM 693 O O . TYR A 1 89 ? -19.981 0.900 28.322 1.00 77.31 89 TYR A O 1
ATOM 701 N N . THR A 1 90 ? -17.820 0.533 27.860 1.00 81.62 90 THR A N 1
ATOM 702 C CA . THR A 1 90 ? -17.581 -0.395 28.979 1.00 81.62 90 THR A CA 1
ATOM 703 C C . THR A 1 90 ? -17.407 0.306 30.332 1.00 81.62 90 THR A C 1
ATOM 705 O O . THR A 1 90 ? -17.201 -0.360 31.345 1.00 81.62 90 THR A O 1
ATOM 708 N N . GLY A 1 91 ? -17.504 1.640 30.374 1.00 78.12 91 GLY A N 1
ATOM 709 C CA . GLY A 1 91 ? -17.390 2.434 31.598 1.00 78.12 91 GLY A CA 1
ATOM 710 C C . GLY A 1 91 ? -15.966 2.546 32.149 1.00 78.12 91 GLY A C 1
ATOM 711 O O . GLY A 1 91 ? -15.789 2.993 33.281 1.00 78.12 91 GLY A O 1
ATOM 712 N N . LYS A 1 92 ? -14.946 2.160 31.372 1.00 78.69 92 LYS A N 1
ATOM 713 C CA . LYS A 1 92 ? -13.530 2.306 31.743 1.00 78.69 92 LYS A CA 1
ATOM 714 C C . LYS A 1 92 ? -13.051 3.751 31.637 1.00 78.69 92 LYS A C 1
ATOM 716 O O . LYS A 1 92 ? -12.148 4.148 32.369 1.00 78.69 92 LYS A O 1
ATOM 721 N N . THR A 1 93 ? -13.648 4.542 30.745 1.00 75.50 93 THR A N 1
ATOM 722 C CA . THR A 1 93 ? -13.330 5.964 30.559 1.00 75.50 93 THR A CA 1
ATOM 723 C C . THR A 1 93 ? -14.608 6.803 30.531 1.00 75.50 93 THR A C 1
ATOM 725 O O . THR A 1 93 ? -15.639 6.375 30.024 1.00 75.50 93 THR A O 1
ATOM 728 N N . SER A 1 94 ? -14.570 8.007 31.111 1.00 61.22 94 SER A N 1
ATOM 729 C CA . SER A 1 94 ? -15.734 8.910 31.180 1.00 61.22 94 SER A CA 1
ATOM 730 C C . SER A 1 94 ? -15.729 10.003 30.108 1.00 61.22 94 SER A C 1
ATOM 732 O O . SER A 1 94 ? -16.696 10.756 29.990 1.00 61.22 94 SER A O 1
ATOM 734 N N . PHE A 1 95 ? -14.649 10.110 29.330 1.00 61.41 95 PHE A N 1
ATOM 735 C CA . PHE A 1 95 ? -14.439 11.204 28.392 1.00 61.41 95 PHE A CA 1
ATOM 736 C C . PHE A 1 95 ? -14.164 10.675 26.986 1.00 61.41 95 PHE A C 1
ATOM 738 O O . PHE A 1 95 ? -13.029 10.374 26.629 1.00 61.41 95 PHE A O 1
ATOM 745 N N . PHE A 1 96 ? -15.218 10.621 26.174 1.00 70.50 96 PHE A N 1
ATOM 746 C CA . PHE A 1 96 ? -15.108 10.470 24.730 1.00 70.50 96 PHE A CA 1
ATOM 747 C C . PHE A 1 96 ? -15.912 11.561 24.038 1.00 70.50 96 PHE A C 1
ATOM 749 O O . PHE A 1 96 ? -17.113 11.737 24.270 1.00 70.50 96 PHE A O 1
ATOM 756 N N . SER A 1 97 ? -15.244 12.310 23.164 1.00 66.94 97 SER A N 1
ATOM 757 C CA . SER A 1 97 ? -15.922 13.276 22.312 1.00 66.94 97 SER A CA 1
ATOM 758 C C . SER A 1 97 ? -16.625 12.521 21.193 1.00 66.94 97 SER A C 1
ATOM 760 O O . SER A 1 97 ? -15.965 11.969 20.320 1.00 66.94 97 SER A O 1
ATOM 762 N N . ARG A 1 98 ? -17.965 12.531 21.166 1.00 65.00 98 ARG A N 1
ATOM 763 C CA . ARG A 1 98 ? -18.760 11.899 20.089 1.00 65.00 98 ARG A CA 1
ATOM 764 C C . ARG A 1 98 ? -18.348 12.359 18.683 1.00 65.00 98 ARG A C 1
ATOM 766 O O . ARG A 1 98 ? -18.521 11.626 17.718 1.00 65.00 98 ARG A O 1
ATOM 773 N N . GLY A 1 99 ? -17.759 13.552 18.565 1.00 66.69 99 GLY A N 1
ATOM 774 C CA . GLY A 1 99 ? -17.207 14.056 17.309 1.00 66.69 99 GLY A CA 1
ATOM 775 C C . GLY A 1 99 ? -15.955 13.321 16.813 1.00 66.69 99 GLY A C 1
ATOM 776 O O . GLY A 1 99 ? -15.580 13.525 15.666 1.00 66.69 99 GLY A O 1
ATOM 777 N N . ALA A 1 100 ? -15.307 12.483 17.628 1.00 71.81 100 ALA A N 1
ATOM 778 C CA . ALA A 1 100 ? -14.100 11.753 17.243 1.00 71.81 100 ALA A CA 1
ATOM 779 C C . ALA A 1 100 ? -14.382 10.613 16.249 1.00 71.81 100 ALA A C 1
ATOM 781 O O . ALA A 1 100 ? -13.565 10.392 15.365 1.00 71.81 100 ALA A O 1
ATOM 782 N N . ILE A 1 101 ? -15.560 9.971 16.302 1.00 75.12 101 ILE A N 1
ATOM 783 C CA . ILE A 1 101 ? -15.956 8.950 15.306 1.00 75.12 101 ILE A CA 1
ATOM 784 C C . ILE A 1 101 ? -16.058 9.570 13.908 1.00 75.12 101 ILE A C 1
ATOM 786 O O . ILE A 1 101 ? -15.609 8.986 12.932 1.00 75.12 101 ILE A O 1
ATOM 790 N N . ARG A 1 102 ? -16.575 10.802 13.807 1.00 73.50 102 ARG A N 1
ATOM 791 C CA . ARG A 1 102 ? -16.655 11.542 12.533 1.00 73.50 102 ARG A CA 1
ATOM 792 C C . ARG A 1 102 ? -15.292 12.000 12.003 1.00 73.50 102 ARG A C 1
ATOM 794 O O . ARG A 1 102 ? -15.223 12.504 10.890 1.00 73.50 102 ARG A O 1
ATOM 801 N N . LYS A 1 103 ? -14.234 11.882 12.810 1.00 75.44 103 LYS A N 1
ATOM 802 C CA . LYS A 1 103 ? -12.852 12.208 12.439 1.00 75.44 103 LYS A CA 1
ATOM 803 C C . LYS A 1 103 ? -12.023 10.964 12.121 1.00 75.44 103 LYS A C 1
ATOM 805 O O . LYS A 1 103 ? -10.818 11.099 11.934 1.00 75.44 103 LYS A O 1
ATOM 810 N N . LEU A 1 104 ? -12.636 9.777 12.106 1.00 80.00 104 LEU A N 1
ATOM 811 C CA . LEU A 1 104 ? -11.944 8.568 11.682 1.00 80.00 104 LEU A CA 1
ATOM 812 C C . LEU A 1 104 ? -11.451 8.752 10.240 1.00 80.00 104 LEU A C 1
ATOM 814 O O . LEU A 1 104 ? -12.223 9.226 9.402 1.00 80.00 104 LEU A O 1
ATOM 818 N N . PRO A 1 105 ? -10.179 8.427 9.955 1.00 73.81 105 PRO A N 1
ATOM 819 C CA . PRO A 1 105 ? -9.673 8.477 8.597 1.00 73.81 105 PRO A CA 1
ATOM 820 C C . PRO A 1 105 ? -10.394 7.405 7.776 1.00 73.81 105 PRO A C 1
ATOM 822 O O . PRO A 1 105 ? -10.271 6.212 8.041 1.00 73.81 105 PRO A O 1
ATOM 825 N N . ILE A 1 106 ? -11.198 7.852 6.816 1.00 72.19 106 ILE A N 1
ATOM 826 C CA . ILE A 1 106 ? -11.797 6.998 5.788 1.00 72.19 106 ILE A CA 1
ATOM 827 C C . ILE A 1 106 ? -10.783 6.918 4.648 1.00 72.19 106 ILE A C 1
ATOM 829 O O . ILE A 1 106 ? -10.104 7.912 4.384 1.00 72.19 106 ILE A O 1
ATOM 833 N N . ASN A 1 107 ? -10.669 5.743 4.021 1.00 68.81 107 ASN A N 1
ATOM 834 C CA . ASN A 1 107 ? -9.655 5.436 3.013 1.00 68.81 107 ASN A CA 1
ATOM 835 C C . ASN A 1 107 ? -9.452 6.596 2.031 1.00 68.81 107 ASN A C 1
ATOM 837 O O . ASN A 1 107 ? -10.366 6.973 1.297 1.00 68.81 107 ASN A O 1
ATOM 841 N N . VAL A 1 108 ? -8.248 7.164 2.044 1.00 68.88 108 VAL A N 1
ATOM 842 C CA . VAL A 1 108 ? -7.887 8.310 1.200 1.00 68.88 108 VAL A CA 1
ATOM 843 C C . VAL A 1 108 ? -7.385 7.847 -0.176 1.00 68.88 108 VAL A C 1
ATOM 845 O O . VAL A 1 108 ? -7.257 8.666 -1.082 1.00 68.88 108 VAL A O 1
ATOM 848 N N . ILE A 1 109 ? -7.132 6.545 -0.356 1.00 81.50 109 ILE A N 1
ATOM 849 C CA . ILE A 1 109 ? -6.600 5.987 -1.602 1.00 81.50 109 ILE A CA 1
ATOM 850 C C . ILE A 1 109 ? -7.719 5.771 -2.621 1.00 81.50 109 ILE A C 1
ATOM 852 O O . ILE A 1 109 ? -8.782 5.220 -2.321 1.00 81.50 109 ILE A O 1
ATOM 856 N N . THR A 1 110 ? -7.462 6.187 -3.858 1.00 85.44 110 THR A N 1
ATOM 857 C CA . THR A 1 110 ? -8.376 5.983 -4.982 1.00 85.44 110 THR A CA 1
ATOM 858 C C . THR A 1 110 ? -8.422 4.514 -5.418 1.00 85.44 110 THR A C 1
ATOM 860 O O . THR A 1 110 ? -7.513 3.721 -5.168 1.00 85.44 110 THR A O 1
ATOM 863 N N . LYS A 1 111 ? -9.496 4.107 -6.103 1.00 85.38 111 LYS A N 1
ATOM 864 C CA . LYS A 1 111 ? -9.614 2.723 -6.603 1.00 85.38 111 LYS A CA 1
ATOM 865 C C . LYS A 1 111 ? -8.537 2.409 -7.638 1.00 85.38 111 LYS A C 1
ATOM 867 O O . LYS A 1 111 ? -8.103 1.266 -7.748 1.00 85.38 111 LYS A O 1
ATOM 872 N N . GLU A 1 112 ? -8.136 3.427 -8.384 1.00 87.25 112 GLU A N 1
ATOM 873 C CA . GLU A 1 112 ? -7.085 3.393 -9.385 1.00 87.25 112 GLU A CA 1
ATOM 874 C C . GLU A 1 112 ? -5.726 3.101 -8.736 1.00 87.25 112 GLU A C 1
ATOM 876 O O . GLU A 1 112 ? -5.071 2.137 -9.122 1.00 87.25 112 GLU A O 1
ATOM 881 N N . GLU A 1 113 ? -5.353 3.842 -7.689 1.00 87.62 113 GLU A N 1
ATOM 882 C CA . GLU A 1 113 ? -4.110 3.614 -6.936 1.00 87.62 113 GLU A CA 1
ATOM 883 C C . GLU A 1 113 ? -4.091 2.232 -6.265 1.00 87.62 113 GLU A C 1
ATOM 885 O O . GLU A 1 113 ? -3.082 1.528 -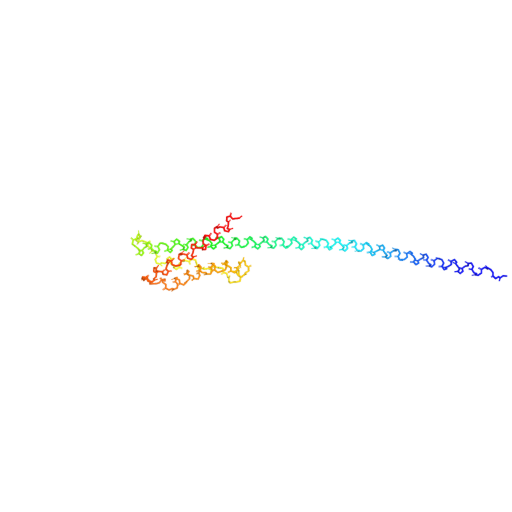6.311 1.00 87.62 113 GLU A O 1
ATOM 890 N N . LEU A 1 114 ? -5.225 1.791 -5.710 1.00 87.62 114 LEU A N 1
ATOM 891 C CA . LEU A 1 114 ? -5.372 0.437 -5.167 1.00 87.62 114 LEU A CA 1
ATOM 892 C C . LEU A 1 114 ? -5.132 -0.648 -6.224 1.00 87.62 114 LEU A C 1
ATOM 894 O O . LEU A 1 114 ? -4.527 -1.679 -5.937 1.00 87.62 114 LEU A O 1
ATOM 898 N N . ALA A 1 115 ? -5.625 -0.438 -7.445 1.00 88.75 115 ALA A N 1
ATOM 899 C CA . ALA A 1 115 ? -5.473 -1.395 -8.534 1.00 88.75 115 ALA A CA 1
ATOM 900 C C . ALA A 1 115 ? -4.048 -1.425 -9.109 1.00 88.75 115 ALA A C 1
ATOM 902 O O . ALA A 1 115 ? -3.597 -2.479 -9.562 1.00 88.75 115 ALA A O 1
ATOM 903 N N . GLU A 1 116 ? -3.366 -0.279 -9.107 1.00 89.75 116 GLU A N 1
ATOM 904 C CA . GLU A 1 116 ? -2.051 -0.088 -9.720 1.00 89.75 116 GLU A CA 1
ATOM 905 C C . GLU A 1 116 ? -0.892 -0.543 -8.824 1.00 89.75 116 GLU A C 1
ATOM 907 O O . GLU A 1 116 ? 0.071 -1.135 -9.324 1.00 89.75 116 GLU A O 1
ATOM 912 N N . TYR A 1 117 ? -0.978 -0.288 -7.515 1.00 90.38 117 TYR A N 1
ATOM 913 C CA . TYR A 1 117 ? 0.144 -0.505 -6.595 1.00 90.38 117 TYR A CA 1
ATOM 914 C C . TYR A 1 117 ? 0.021 -1.762 -5.736 1.00 90.38 117 TYR A C 1
ATOM 916 O O . TYR A 1 117 ? 1.051 -2.268 -5.306 1.00 90.38 117 TYR A O 1
ATOM 924 N N . PHE A 1 118 ? -1.185 -2.305 -5.544 1.00 92.56 118 PHE A N 1
ATOM 925 C CA . PHE A 1 118 ? -1.425 -3.442 -4.649 1.00 92.56 118 PHE A CA 1
ATOM 926 C C . PHE A 1 118 ? -1.945 -4.668 -5.399 1.00 92.56 118 PHE A C 1
ATOM 928 O O . PHE A 1 118 ? -2.716 -4.562 -6.359 1.00 92.56 118 PHE A O 1
ATOM 935 N N . ASN A 1 119 ? -1.555 -5.855 -4.943 1.00 92.88 119 ASN A N 1
ATOM 936 C CA . ASN A 1 119 ? -2.027 -7.129 -5.476 1.00 92.88 119 ASN A CA 1
ATOM 937 C C . ASN A 1 119 ? -3.435 -7.497 -4.953 1.00 92.88 119 ASN A C 1
ATOM 939 O O . ASN A 1 119 ? -3.998 -6.824 -4.093 1.00 92.88 119 ASN A O 1
ATOM 943 N N . ASP A 1 120 ? -4.042 -8.562 -5.487 1.00 92.44 120 ASP A N 1
ATOM 944 C CA . ASP A 1 120 ? -5.410 -8.967 -5.119 1.00 92.44 120 ASP A CA 1
ATOM 945 C C . ASP A 1 120 ? -5.596 -9.292 -3.628 1.00 92.44 120 ASP A C 1
ATOM 947 O O . ASP A 1 120 ? -6.646 -8.981 -3.059 1.00 92.44 120 ASP A O 1
ATOM 951 N N . GLU A 1 121 ? -4.599 -9.908 -2.993 1.00 93.25 121 GLU A N 1
ATOM 952 C CA . GLU A 1 121 ? -4.655 -10.271 -1.575 1.00 93.25 121 GLU A CA 1
ATOM 953 C C . GLU A 1 121 ? -4.558 -9.023 -0.692 1.00 93.25 121 GLU A C 1
ATOM 955 O O . GLU A 1 121 ? -5.359 -8.843 0.225 1.00 93.25 121 GLU A O 1
ATOM 960 N N . GLU A 1 122 ? -3.645 -8.115 -1.026 1.00 92.56 122 GLU A N 1
ATOM 961 C CA . GLU A 1 122 ? -3.445 -6.837 -0.334 1.00 92.56 122 GLU A CA 1
ATOM 962 C C . GLU A 1 122 ? -4.674 -5.947 -0.453 1.00 92.56 122 GLU A C 1
ATOM 964 O O . GLU A 1 122 ? -5.183 -5.437 0.547 1.00 92.56 122 GLU A O 1
ATOM 969 N N . ARG A 1 123 ? -5.220 -5.834 -1.669 1.00 92.81 123 ARG A N 1
ATOM 970 C CA . ARG A 1 123 ? -6.463 -5.106 -1.931 1.00 92.81 123 ARG A CA 1
ATOM 971 C C . ARG A 1 123 ? -7.603 -5.619 -1.071 1.00 92.81 123 ARG A C 1
ATOM 973 O O . ARG A 1 123 ? -8.398 -4.816 -0.592 1.00 92.81 123 ARG A O 1
ATOM 980 N N . LYS A 1 124 ? -7.700 -6.935 -0.881 1.00 92.62 124 LYS A N 1
ATOM 981 C CA . LYS A 1 124 ? -8.729 -7.527 -0.028 1.00 92.62 124 LYS A CA 1
ATOM 982 C C . LYS A 1 124 ? -8.536 -7.122 1.434 1.00 92.62 124 LYS A C 1
ATOM 984 O O . LYS A 1 124 ? -9.489 -6.645 2.033 1.00 92.62 124 LYS A O 1
ATOM 989 N N . ILE A 1 125 ? -7.325 -7.252 1.979 1.00 92.69 125 ILE A N 1
ATOM 990 C CA . ILE A 1 125 ? -7.026 -6.887 3.376 1.00 92.69 125 ILE A CA 1
ATOM 991 C C . ILE A 1 125 ? -7.311 -5.401 3.625 1.00 92.69 125 ILE A C 1
ATOM 993 O O . ILE A 1 125 ? -7.978 -5.047 4.596 1.00 92.69 125 ILE A O 1
ATOM 997 N N . ILE A 1 126 ? -6.837 -4.536 2.725 1.00 91.69 126 ILE A N 1
ATOM 998 C CA . ILE A 1 126 ? -7.073 -3.092 2.779 1.00 91.69 126 ILE A CA 1
ATOM 999 C C . ILE A 1 126 ? -8.573 -2.799 2.754 1.00 91.69 126 ILE A C 1
ATOM 1001 O O . ILE A 1 126 ? -9.082 -2.052 3.589 1.00 91.69 126 ILE A O 1
ATOM 1005 N N . LYS A 1 127 ? -9.293 -3.395 1.805 1.00 91.06 127 LYS A N 1
ATOM 1006 C CA . LYS A 1 127 ? -10.724 -3.165 1.651 1.00 91.06 127 LYS A CA 1
ATOM 1007 C C . LYS A 1 127 ? -11.502 -3.623 2.882 1.00 91.06 127 LYS A C 1
ATOM 1009 O O . LYS A 1 127 ? -12.306 -2.854 3.390 1.00 91.06 127 LYS A O 1
ATOM 1014 N N . ASP A 1 128 ? -11.225 -4.820 3.389 1.00 90.50 128 ASP A N 1
ATOM 1015 C CA . ASP A 1 128 ? -11.905 -5.371 4.563 1.00 90.50 128 ASP A CA 1
ATOM 1016 C C . ASP A 1 128 ? -11.719 -4.458 5.795 1.00 90.50 128 ASP A C 1
ATOM 1018 O O . ASP A 1 128 ? -12.672 -4.209 6.534 1.00 90.50 128 ASP A O 1
ATOM 1022 N N . ALA A 1 129 ? -10.526 -3.882 5.987 1.00 90.25 129 ALA A N 1
ATOM 1023 C CA . ALA A 1 129 ? -10.260 -2.957 7.089 1.00 90.25 129 ALA A CA 1
ATOM 1024 C C . ALA A 1 129 ? -10.974 -1.604 6.927 1.00 90.25 129 ALA A C 1
ATOM 1026 O O . ALA A 1 129 ? -11.645 -1.136 7.850 1.00 90.25 129 ALA A O 1
ATOM 1027 N N . PHE A 1 130 ? -10.836 -0.954 5.770 1.00 90.44 130 PHE A N 1
ATOM 1028 C CA . PHE A 1 130 ? -11.329 0.412 5.591 1.00 90.44 130 PHE A CA 1
ATOM 1029 C C . PHE A 1 130 ? -12.824 0.495 5.261 1.00 90.44 130 PHE A C 1
ATOM 1031 O O . PHE A 1 130 ? -13.486 1.409 5.760 1.00 90.44 130 PHE A O 1
ATOM 1038 N N . ASP A 1 131 ? -13.381 -0.461 4.511 1.00 89.44 131 ASP A N 1
ATOM 1039 C CA . ASP A 1 131 ? -14.833 -0.550 4.311 1.00 89.44 131 ASP A CA 1
ATOM 1040 C C . ASP A 1 131 ? -15.521 -0.847 5.655 1.00 89.44 131 ASP A C 1
ATOM 1042 O O . ASP A 1 131 ? -16.579 -0.290 5.947 1.00 89.44 131 ASP A O 1
ATOM 1046 N N . GLY A 1 132 ? -14.889 -1.654 6.521 1.00 87.50 132 GLY A N 1
ATOM 1047 C CA . GLY A 1 132 ? -15.364 -1.913 7.882 1.00 87.50 132 GLY A CA 1
ATOM 1048 C C . GLY A 1 132 ? -15.409 -0.652 8.754 1.00 87.50 132 GLY A C 1
ATOM 1049 O O . GLY A 1 132 ? -16.378 -0.438 9.490 1.00 87.50 132 GLY A O 1
ATOM 1050 N N . ILE A 1 133 ? -14.404 0.227 8.647 1.00 87.50 133 ILE A N 1
ATOM 1051 C CA . ILE A 1 133 ? -14.410 1.541 9.316 1.00 87.50 133 ILE A CA 1
ATOM 1052 C C . ILE A 1 133 ? -15.550 2.409 8.780 1.00 87.50 133 ILE A C 1
ATOM 1054 O O . ILE A 1 133 ? -16.324 2.964 9.565 1.00 87.50 133 ILE A O 1
ATOM 1058 N N . GLU A 1 134 ? -15.660 2.544 7.457 1.00 88.44 134 GLU A N 1
ATOM 1059 C CA . GLU A 1 134 ? -16.669 3.393 6.820 1.00 88.44 134 GLU A CA 1
ATOM 1060 C C . GLU A 1 134 ? -18.086 2.934 7.179 1.00 88.44 134 GLU A C 1
ATOM 1062 O O . GLU A 1 134 ? -18.936 3.740 7.572 1.00 88.44 134 GLU A O 1
ATOM 1067 N N . GLU A 1 135 ? -18.330 1.628 7.121 1.00 88.00 135 GLU A N 1
ATOM 1068 C CA . GLU A 1 135 ? -19.606 1.025 7.473 1.00 88.00 135 GLU A CA 1
ATOM 1069 C C . GLU A 1 135 ? -19.956 1.249 8.947 1.00 88.00 135 GLU A C 1
ATOM 1071 O O . GLU A 1 135 ? -21.087 1.641 9.264 1.00 88.00 135 GLU A O 1
ATOM 1076 N N . TYR A 1 136 ? -18.989 1.065 9.848 1.00 86.88 136 TYR A N 1
ATOM 1077 C CA . TYR A 1 136 ? -19.179 1.319 11.271 1.00 86.88 136 TYR A CA 1
ATOM 1078 C C . TYR A 1 136 ? -19.549 2.784 11.541 1.00 86.88 136 TYR A C 1
ATOM 1080 O O . TYR A 1 136 ? -20.531 3.072 12.235 1.00 86.88 136 TYR A O 1
ATOM 1088 N N . VAL A 1 137 ? -18.806 3.727 10.953 1.00 85.56 137 VAL A N 1
ATOM 1089 C CA . VAL A 1 137 ? -19.068 5.169 11.078 1.00 85.56 137 VAL A CA 1
ATOM 1090 C C . VAL A 1 137 ? -20.451 5.515 10.532 1.00 85.56 137 VAL A C 1
ATOM 1092 O O . VAL A 1 137 ? -21.223 6.211 11.197 1.00 85.56 137 VAL A O 1
ATOM 1095 N N . SER A 1 138 ? -20.794 5.006 9.351 1.00 85.50 138 SER A N 1
ATOM 1096 C CA . SER A 1 138 ? -22.078 5.261 8.698 1.00 85.50 138 SER A CA 1
ATOM 1097 C C . SER A 1 138 ? -23.257 4.784 9.551 1.00 85.50 138 SER A C 1
ATOM 1099 O O . SER A 1 138 ? -24.216 5.528 9.768 1.00 85.50 138 SER A O 1
ATOM 1101 N N . ARG A 1 139 ? -23.167 3.576 10.119 1.00 85.19 139 ARG A N 1
ATOM 1102 C CA . ARG A 1 139 ? -24.249 2.985 10.921 1.00 85.19 139 ARG A CA 1
ATOM 1103 C C . ARG A 1 139 ? -24.362 3.573 12.327 1.00 85.19 139 ARG A C 1
ATOM 1105 O O . ARG A 1 139 ? -25.477 3.726 12.828 1.00 85.19 139 ARG A O 1
ATOM 1112 N N . TYR A 1 140 ? -23.238 3.878 12.977 1.00 81.00 140 TYR A N 1
ATOM 1113 C CA . TYR A 1 140 ? -23.201 4.116 14.426 1.00 81.00 140 TYR A CA 1
ATOM 1114 C C . TYR A 1 140 ? -22.659 5.484 14.847 1.00 81.00 140 TYR A C 1
ATOM 1116 O O . TYR A 1 140 ? -22.570 5.757 16.044 1.00 81.00 140 TYR A O 1
ATOM 1124 N N . SER A 1 141 ? -22.387 6.399 13.909 1.00 72.00 141 SER A N 1
ATOM 1125 C CA . SER A 1 141 ? -21.938 7.767 14.233 1.00 72.00 141 SER A CA 1
ATOM 1126 C C . SER A 1 141 ? -22.894 8.561 15.135 1.00 72.00 141 SER A C 1
ATOM 1128 O O . SER A 1 141 ? -22.463 9.522 15.775 1.00 72.00 141 SER A O 1
ATOM 1130 N N . GLU A 1 142 ? -24.174 8.179 15.218 1.00 67.94 142 GLU A N 1
ATOM 1131 C CA . GLU A 1 142 ? -25.193 8.887 16.010 1.00 67.94 142 GLU A CA 1
ATOM 1132 C C . GLU A 1 142 ? -25.881 8.029 17.084 1.00 67.94 142 GLU A C 1
ATOM 1134 O O . GLU A 1 142 ? -26.573 8.573 17.951 1.00 67.94 142 GLU A O 1
ATOM 1139 N N . ARG A 1 143 ? -25.710 6.700 17.062 1.00 69.25 143 ARG A N 1
ATOM 1140 C CA . ARG A 1 143 ? -26.391 5.775 17.983 1.00 69.25 143 ARG A CA 1
ATOM 1141 C C . ARG A 1 143 ? -25.461 4.662 18.451 1.00 69.25 143 ARG A C 1
ATOM 1143 O O . ARG A 1 143 ? -25.026 3.840 17.655 1.00 69.25 143 ARG A O 1
ATOM 1150 N N . TYR A 1 144 ? -25.265 4.584 19.764 1.00 68.88 144 TYR A N 1
ATOM 1151 C CA . TYR A 1 144 ? -24.597 3.457 20.412 1.00 68.88 144 TYR A CA 1
ATOM 1152 C C . TYR A 1 144 ? -25.633 2.395 20.798 1.00 68.88 144 TYR A C 1
ATOM 1154 O O . TYR A 1 144 ? -26.656 2.714 21.405 1.00 68.88 144 TYR A O 1
ATOM 1162 N N . SER A 1 145 ? -25.386 1.138 20.431 1.00 75.50 145 SER A N 1
ATOM 1163 C CA . SER A 1 145 ? -26.237 -0.014 20.756 1.00 75.50 145 SER A CA 1
ATOM 1164 C C . SER A 1 145 ? -25.374 -1.247 21.039 1.00 75.50 145 SER A C 1
ATOM 1166 O O . SER A 1 145 ? -24.200 -1.245 20.686 1.00 75.50 145 SER A O 1
ATOM 1168 N N . ALA A 1 146 ? -25.933 -2.309 21.629 1.00 74.56 146 ALA A N 1
ATOM 1169 C CA . ALA A 1 146 ? -25.194 -3.563 21.831 1.00 74.56 146 ALA A CA 1
ATOM 1170 C C . ALA A 1 146 ? -24.645 -4.129 20.507 1.00 74.56 146 ALA A C 1
ATOM 1172 O O . ALA A 1 146 ? -23.484 -4.507 20.441 1.00 74.56 146 ALA A O 1
ATOM 1173 N N . LYS A 1 147 ? -25.433 -4.039 19.427 1.00 81.06 147 LYS A N 1
ATOM 1174 C CA . LYS A 1 147 ? -24.995 -4.395 18.071 1.00 81.06 147 LYS A CA 1
ATOM 1175 C C . LYS A 1 147 ? -23.808 -3.551 17.584 1.00 81.06 147 LYS A C 1
ATOM 1177 O O . LYS A 1 147 ? -22.969 -4.043 16.847 1.00 81.06 147 LYS A O 1
ATOM 1182 N N . ALA A 1 148 ? -23.714 -2.295 18.024 1.00 80.62 148 ALA A N 1
ATOM 1183 C CA . ALA A 1 148 ? -22.561 -1.455 17.713 1.00 80.62 148 ALA A CA 1
ATOM 1184 C C . ALA A 1 148 ? -21.283 -1.954 18.402 1.00 80.62 148 ALA A C 1
ATOM 1186 O O . ALA A 1 148 ? -20.209 -1.688 17.898 1.00 80.62 148 ALA A O 1
ATOM 1187 N N . MET A 1 149 ? -21.363 -2.653 19.539 1.00 80.19 149 MET A N 1
ATOM 1188 C CA . MET A 1 149 ? -20.168 -3.223 20.174 1.00 80.19 149 MET A CA 1
ATOM 1189 C C . MET A 1 149 ? -19.689 -4.490 19.469 1.00 80.19 149 MET A C 1
ATOM 1191 O O . MET A 1 149 ? -18.486 -4.647 19.300 1.00 80.19 149 MET A O 1
ATOM 1195 N N . ASP A 1 150 ? -20.609 -5.349 19.026 1.00 84.50 150 ASP A N 1
ATOM 1196 C CA . ASP A 1 150 ? -20.250 -6.535 18.240 1.00 84.50 150 ASP A CA 1
ATOM 1197 C C . ASP A 1 150 ? -19.596 -6.110 16.911 1.00 84.50 150 ASP A C 1
ATOM 1199 O O . ASP A 1 150 ? -18.472 -6.507 16.613 1.00 84.50 150 ASP A O 1
ATOM 1203 N N . ASP A 1 151 ? -20.236 -5.186 16.181 1.00 86.19 151 ASP A N 1
ATOM 1204 C CA . ASP A 1 151 ? -19.708 -4.654 14.917 1.00 86.19 151 ASP A CA 1
ATOM 1205 C C . ASP A 1 151 ? -18.389 -3.857 15.120 1.00 86.19 151 ASP A C 1
ATOM 1207 O O . ASP A 1 151 ? -17.573 -3.751 14.203 1.00 86.19 151 ASP A O 1
ATOM 1211 N N . LEU A 1 152 ? -18.156 -3.287 16.313 1.00 87.94 152 LEU A N 1
ATOM 1212 C CA . LEU A 1 152 ? -16.905 -2.599 16.664 1.00 87.94 152 LEU A CA 1
ATOM 1213 C C . LEU A 1 152 ? -15.741 -3.582 16.814 1.00 87.94 152 LEU A C 1
ATOM 1215 O O . LEU A 1 152 ? -14.638 -3.277 16.364 1.00 87.94 152 LEU A O 1
ATOM 1219 N N . ASP A 1 153 ? -15.968 -4.733 17.444 1.00 88.19 153 ASP A N 1
ATOM 1220 C CA . ASP A 1 153 ? -14.924 -5.738 17.657 1.00 88.19 153 ASP A CA 1
ATOM 1221 C C . ASP A 1 153 ? -14.489 -6.382 16.333 1.00 88.19 153 ASP A C 1
ATOM 1223 O O . ASP A 1 153 ? -13.286 -6.528 16.095 1.00 88.19 153 ASP A O 1
ATOM 1227 N N . ASP A 1 154 ? -15.434 -6.646 15.427 1.00 89.06 154 ASP A N 1
ATOM 1228 C CA . ASP A 1 154 ? -15.146 -7.113 14.063 1.00 89.06 154 ASP A CA 1
ATOM 1229 C C . ASP A 1 154 ? -14.350 -6.069 13.255 1.00 89.06 154 ASP A C 1
ATOM 1231 O O . ASP A 1 154 ? -13.375 -6.395 12.564 1.00 89.06 154 ASP A O 1
ATOM 1235 N N . CYS A 1 155 ? -14.718 -4.789 13.384 1.00 89.69 155 CYS A N 1
ATOM 1236 C CA . CYS A 1 155 ? -14.018 -3.672 12.750 1.00 89.69 155 CYS A CA 1
ATOM 1237 C C . CYS A 1 155 ? -12.577 -3.543 13.272 1.00 89.69 155 CYS A C 1
ATOM 1239 O O . CYS A 1 155 ? -11.629 -3.496 12.487 1.00 89.69 155 CYS A O 1
ATOM 1241 N N . VAL A 1 156 ? -12.381 -3.569 14.595 1.00 91.56 156 VAL A N 1
ATOM 1242 C CA . VAL A 1 156 ? -11.045 -3.514 15.210 1.00 91.56 156 VAL A CA 1
ATOM 1243 C C . VAL A 1 156 ? -10.198 -4.715 14.792 1.00 91.56 156 VAL A C 1
ATOM 1245 O O . VAL A 1 156 ? -9.028 -4.528 14.464 1.00 91.56 156 VAL A O 1
ATOM 1248 N N . SER A 1 157 ? -10.768 -5.921 14.740 1.00 93.19 157 SER A N 1
ATOM 1249 C CA . SER A 1 157 ? -10.042 -7.118 14.301 1.00 93.19 157 SER A CA 1
ATOM 1250 C C . SER A 1 157 ? -9.544 -6.991 12.859 1.00 93.19 157 SER A C 1
ATOM 1252 O O . SER A 1 157 ? -8.381 -7.287 12.583 1.00 93.19 157 SER A O 1
ATOM 1254 N N . SER A 1 158 ? -10.378 -6.477 11.953 1.00 92.06 158 SER A N 1
ATOM 1255 C CA . SER A 1 158 ? -10.005 -6.263 10.547 1.00 92.06 158 SER A CA 1
ATOM 1256 C C . SER A 1 158 ? -8.871 -5.237 10.407 1.00 92.06 158 SER A C 1
ATOM 1258 O O . SER A 1 158 ? -7.917 -5.452 9.657 1.00 92.06 158 SER A O 1
ATOM 1260 N N . ILE A 1 159 ? -8.917 -4.158 11.196 1.00 92.69 159 ILE A N 1
ATOM 1261 C CA . ILE A 1 159 ? -7.846 -3.152 11.260 1.00 92.69 159 ILE A CA 1
ATOM 1262 C C . ILE A 1 159 ? -6.548 -3.754 11.810 1.00 92.69 159 ILE A C 1
ATOM 1264 O O . ILE A 1 159 ? -5.471 -3.455 11.303 1.00 92.69 159 ILE A O 1
ATOM 1268 N N . GLU A 1 160 ? -6.617 -4.611 12.829 1.00 94.19 160 GLU A N 1
ATOM 1269 C CA . GLU A 1 160 ? -5.435 -5.271 13.395 1.00 94.19 160 GLU A CA 1
ATOM 1270 C C . GLU A 1 160 ? -4.750 -6.210 12.402 1.00 94.19 160 GLU A C 1
ATOM 1272 O O . GLU A 1 160 ? -3.520 -6.242 12.353 1.00 94.19 160 GLU A O 1
ATOM 1277 N N . VAL A 1 161 ? -5.526 -6.930 11.587 1.00 94.56 161 VAL A N 1
ATOM 1278 C CA . VAL A 1 161 ? -4.986 -7.756 10.499 1.00 94.56 161 VAL A CA 1
ATOM 1279 C C . VAL A 1 161 ? -4.235 -6.888 9.492 1.00 94.56 161 VAL A C 1
ATOM 1281 O O . VAL A 1 161 ? -3.105 -7.221 9.132 1.00 94.56 161 VAL A O 1
ATOM 1284 N N . PHE A 1 162 ? -4.822 -5.759 9.082 1.00 94.50 162 PHE A N 1
ATOM 1285 C CA . PHE A 1 162 ? -4.161 -4.818 8.180 1.00 94.50 162 PHE A CA 1
ATOM 1286 C C . PHE A 1 162 ? -2.880 -4.230 8.788 1.00 94.50 162 PHE A C 1
ATOM 1288 O O . PHE A 1 162 ? -1.842 -4.266 8.135 1.00 94.50 162 PHE A O 1
ATOM 1295 N N . ILE A 1 163 ? -2.917 -3.755 10.039 1.00 94.31 163 ILE A N 1
ATOM 1296 C CA . ILE A 1 163 ? -1.736 -3.220 10.738 1.00 94.31 163 ILE A CA 1
ATOM 1297 C C . ILE A 1 163 ? -0.627 -4.274 10.787 1.00 94.31 163 ILE A C 1
ATOM 1299 O O . ILE A 1 163 ? 0.514 -3.978 10.451 1.00 94.31 163 ILE A O 1
ATOM 1303 N N . HIS A 1 164 ? -0.951 -5.516 11.159 1.00 95.25 164 HIS A N 1
ATOM 1304 C CA . HIS A 1 164 ? 0.040 -6.588 11.230 1.00 95.25 164 HIS A CA 1
ATOM 1305 C C . HIS A 1 164 ? 0.681 -6.884 9.869 1.00 95.25 164 HIS A C 1
ATOM 1307 O O . HIS A 1 164 ? 1.897 -7.065 9.790 1.00 95.25 164 HIS A O 1
ATOM 1313 N N . TYR A 1 165 ? -0.128 -6.920 8.808 1.00 94.38 165 TYR A N 1
ATOM 1314 C CA . TYR A 1 165 ? 0.360 -7.067 7.441 1.00 94.38 165 TYR A CA 1
ATOM 1315 C C . TYR A 1 165 ? 1.276 -5.893 7.051 1.00 94.38 165 TYR A C 1
ATOM 1317 O O . TYR A 1 165 ? 2.419 -6.122 6.663 1.00 94.38 165 TYR A O 1
ATOM 1325 N N . ALA A 1 166 ? 0.816 -4.652 7.230 1.00 92.50 166 ALA A N 1
ATOM 1326 C CA . ALA A 1 166 ? 1.536 -3.452 6.817 1.00 92.50 166 ALA A CA 1
ATOM 1327 C C . ALA A 1 166 ? 2.865 -3.276 7.568 1.00 92.50 166 ALA A C 1
ATOM 1329 O O . ALA A 1 166 ? 3.881 -2.987 6.944 1.00 92.50 166 ALA A O 1
ATOM 1330 N N . SER A 1 167 ? 2.895 -3.507 8.886 1.00 92.69 167 SER A N 1
ATOM 1331 C CA . SER A 1 167 ? 4.140 -3.454 9.663 1.00 92.69 167 SER A CA 1
ATOM 1332 C C . SER A 1 167 ? 5.146 -4.503 9.194 1.00 92.69 167 SER A C 1
ATOM 1334 O O . SER A 1 167 ? 6.321 -4.197 9.034 1.00 92.69 167 SER A O 1
ATOM 1336 N N . LYS A 1 168 ? 4.691 -5.732 8.920 1.00 93.69 168 LYS A N 1
ATOM 1337 C CA . LYS A 1 168 ? 5.573 -6.801 8.441 1.00 93.69 168 LYS A CA 1
ATOM 1338 C C . LYS A 1 168 ? 6.175 -6.479 7.073 1.00 93.69 168 LYS A C 1
ATOM 1340 O O . LYS A 1 168 ? 7.342 -6.786 6.852 1.00 93.69 168 LYS A O 1
ATOM 1345 N N . GLU A 1 169 ? 5.382 -5.910 6.172 1.00 90.88 169 GLU A N 1
ATOM 1346 C CA . GLU A 1 169 ? 5.825 -5.576 4.817 1.00 90.88 169 GLU A CA 1
ATOM 1347 C C . GLU A 1 169 ? 6.799 -4.386 4.810 1.00 90.88 169 GLU A C 1
ATOM 1349 O O . GLU A 1 169 ? 7.756 -4.390 4.044 1.00 90.88 169 GLU A O 1
ATOM 1354 N N . LEU A 1 170 ? 6.606 -3.398 5.695 1.00 89.31 170 LEU A N 1
ATOM 1355 C CA . LEU A 1 170 ? 7.495 -2.233 5.822 1.00 89.31 170 LEU A CA 1
ATOM 1356 C C . LEU A 1 170 ? 8.809 -2.530 6.570 1.00 89.31 170 LEU A C 1
ATOM 1358 O O . LEU A 1 170 ? 9.790 -1.816 6.367 1.00 89.31 170 LEU A O 1
ATOM 13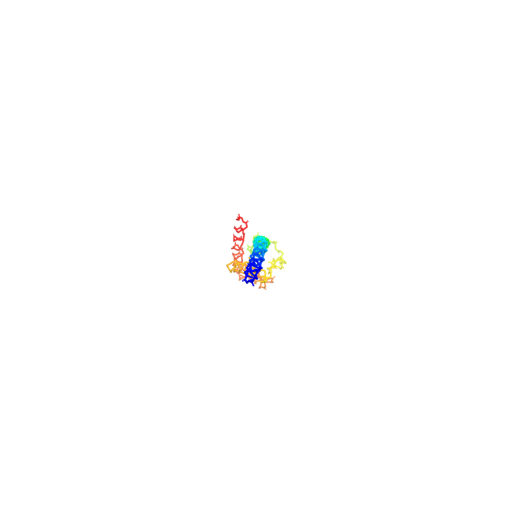62 N N . ASP A 1 171 ? 8.839 -3.563 7.418 1.00 84.88 171 ASP A N 1
ATOM 1363 C CA . ASP A 1 171 ? 10.040 -4.002 8.148 1.00 84.88 171 ASP A CA 1
ATOM 1364 C C . ASP A 1 171 ? 10.991 -4.890 7.304 1.00 84.88 171 ASP A C 1
ATOM 1366 O O . ASP A 1 171 ? 12.090 -5.220 7.769 1.00 84.88 171 ASP A O 1
ATOM 1370 N N . CYS A 1 172 ? 10.582 -5.307 6.097 1.00 57.31 172 CYS A N 1
ATOM 1371 C CA . CYS A 1 172 ? 11.354 -6.168 5.183 1.00 57.31 172 CYS A CA 1
ATOM 1372 C C . CYS A 1 172 ? 12.195 -5.372 4.169 1.00 57.31 172 CYS A C 1
ATOM 1374 O O . CYS A 1 172 ? 13.320 -5.841 3.866 1.00 57.31 172 CYS A O 1
#

pLDDT: mean 82.16, std 11.25, range [47.75, 95.25]

Secondary structure (DSSP, 8-state):
--SSHHHHHHHHHHHHHHHHHHHHHHHHHHHHHHHHHHHHHHHHHHHHHHHHHHHHHHHHHHHHHHHHHHHHHHHHHHHHHHHHHHHHHTTS-S---GGGGGGS----S-HHHHHHHS-HHHHHHHHHHHHHHHHHHHHHSS---HHHHHHHHHHHHHHHHHHHHHHHHHT-

Radius of gyration: 37.72 Å; chains: 1; bounding box: 74×24×121 Å

Organism: NCBI:txid555088